Protein 2XV7 (pdb70)

Secondary structure (DSSP, 8-state):
--HHHHHHHHHHHHHHHHTBSEEEEEEEEGGGGS--GGGB--BSSEEEEEEEE-B-SSTT-EEEEEEEEEEEEEEE--BSS--S---EEEEEEEEEEEEEEE--

Structure (mmCIF, N/CA/C/O backbone):
data_2XV7
#
_entry.id   2XV7
#
_cell.length_a   95.720
_cell.length_b   95.720
_cell.length_c   70.940
_cell.angle_alpha   90.00
_cell.angle_beta   90.00
_cell.angle_gamma   120.00
#
_symmetry.space_group_name_H-M   'P 61 2 2'
#
loop_
_entity.id
_entity.type
_entity.pdbx_description
1 polymer 'VASCULAR ENDOTHELIAL GROWTH FACTOR D'
2 branched beta-D-mannopyranose-(1-4)-2-acetamido-2-deoxy-beta-D-glucopyranose-(1-4)-2-acetamido-2-deoxy-beta-D-glucopyranose
3 non-polymer alpha-D-mannopyranose
4 water water
#
loop_
_atom_site.group_PDB
_atom_site.id
_atom_site.type_symbol
_atom_site.label_atom_id
_atom_site.label_alt_id
_atom_site.label_comp_id
_atom_site.label_asym_id
_atom_site.label_entity_id
_atom_site.label_seq_id
_atom_site.pdbx_PDB_ins_code
_atom_site.Cartn_x
_atom_site.Cartn_y
_atom_site.Cartn_z
_atom_site.occupancy
_atom_site.B_iso_or_equiv
_atom_site.auth_seq_id
_atom_site.auth_comp_id
_atom_site.auth_asym_id
_atom_site.auth_atom_id
_atom_site.pdbx_PDB_model_num
ATOM 1 N N . PRO A 1 2 ? -36.032 -66.203 15.804 1.00 75.33 91 PRO A N 1
ATOM 2 C CA . PRO A 1 2 ? -35.151 -65.382 14.971 1.00 68.69 91 PRO A CA 1
ATOM 3 C C . PRO A 1 2 ? -34.033 -66.187 14.318 1.00 65.49 91 PRO A C 1
ATOM 4 O O . PRO A 1 2 ? -32.926 -66.240 14.837 1.00 70.77 91 PRO A O 1
ATOM 8 N N . THR A 1 3 ? -34.328 -66.806 13.184 1.00 80.36 92 THR A N 1
ATOM 9 C CA . THR A 1 3 ? -33.322 -67.539 12.432 1.00 75.99 92 THR A CA 1
ATOM 10 C C . THR A 1 3 ? -32.241 -66.589 11.921 1.00 70.33 92 THR A C 1
ATOM 11 O O . THR A 1 3 ? -32.326 -65.380 12.117 1.00 69.90 92 THR A O 1
ATOM 15 N N . PHE A 1 4 ? -31.230 -67.134 11.253 1.00 71.47 93 PHE A N 1
ATOM 16 C CA . PHE A 1 4 ? -30.111 -66.328 10.780 1.00 68.98 93 PHE A CA 1
ATOM 17 C C . PHE A 1 4 ? -30.369 -65.688 9.423 1.00 57.56 93 PHE A C 1
ATOM 18 O O . PHE A 1 4 ? -29.844 -64.625 9.123 1.00 55.40 93 PHE A O 1
ATOM 26 N N . TYR A 1 5 ? -31.155 -66.344 8.584 1.00 86.70 94 TYR A N 1
ATOM 27 C CA . TYR A 1 5 ? -31.463 -65.773 7.284 1.00 78.94 94 TYR A CA 1
ATOM 28 C C . TYR A 1 5 ? -32.346 -64.552 7.496 1.00 75.05 94 TYR A C 1
ATOM 29 O O . TYR A 1 5 ? -32.163 -63.513 6.857 1.00 71.07 94 TYR A O 1
ATOM 31 N N . ASP A 1 6 ? -33.300 -64.702 8.412 1.00 51.37 95 ASP A N 1
ATOM 32 C CA . ASP A 1 6 ? -34.161 -63.615 8.863 1.00 52.52 95 ASP A CA 1
ATOM 33 C C . ASP A 1 6 ? -33.408 -62.315 9.115 1.00 51.90 95 ASP A C 1
ATOM 34 O O . ASP A 1 6 ? -33.781 -61.268 8.622 1.00 47.72 95 ASP A O 1
ATOM 39 N N . ILE A 1 7 ? -32.326 -62.392 9.864 1.00 66.48 96 ILE A N 1
ATOM 40 C CA . ILE A 1 7 ? -31.594 -61.195 10.244 1.00 67.67 96 ILE A CA 1
ATOM 41 C C . ILE A 1 7 ? -31.083 -60.413 9.076 1.00 59.59 96 ILE A C 1
ATOM 42 O O . ILE A 1 7 ? -31.354 -59.232 8.962 1.00 56.34 96 ILE A O 1
ATOM 47 N N . GLU A 1 8 ? -30.356 -61.096 8.206 1.00 72.49 97 GLU A N 1
ATOM 48 C CA . GLU A 1 8 ? -29.752 -60.472 7.046 1.00 69.86 97 GLU A CA 1
ATOM 49 C C . GLU A 1 8 ? -30.721 -59.620 6.267 1.00 62.71 97 GLU A C 1
ATOM 50 O O . GLU A 1 8 ? -30.449 -58.445 6.029 1.00 61.09 97 GLU A O 1
ATOM 52 N N . THR A 1 9 ? -31.829 -60.221 5.846 1.00 56.77 98 THR A N 1
ATOM 53 C CA . THR A 1 9 ? -32.840 -59.493 5.099 1.00 51.10 98 THR A CA 1
ATOM 54 C C . THR A 1 9 ? -33.289 -58.247 5.864 1.00 50.33 98 THR A C 1
ATOM 55 O O . THR A 1 9 ? -33.235 -57.140 5.353 1.00 47.58 98 THR A O 1
ATOM 59 N N . LEU A 1 10 ? -33.737 -58.429 7.091 1.00 43.35 99 LEU A N 1
ATOM 60 C CA . LEU A 1 10 ? -34.197 -57.303 7.881 1.00 46.17 99 LEU A CA 1
ATOM 61 C C . LEU A 1 10 ? -33.131 -56.242 7.920 1.00 45.46 99 LEU A C 1
ATOM 62 O O . LEU A 1 10 ? -33.330 -55.212 7.350 1.00 40.84 99 LEU A O 1
ATOM 67 N N . LYS A 1 11 ? -31.984 -56.516 8.518 1.00 49.98 100 LYS A N 1
ATOM 68 C CA . LYS A 1 11 ? -30.788 -55.693 8.282 1.00 45.47 100 LYS A CA 1
ATOM 69 C C . LYS A 1 11 ? -30.864 -54.925 6.968 1.00 40.18 100 LYS A C 1
ATOM 70 O O . LYS A 1 11 ? -31.014 -53.719 6.972 1.00 39.28 100 LYS A O 1
ATOM 76 N N . VAL A 1 12 ? -30.736 -55.613 5.847 1.00 63.69 101 VAL A N 1
ATOM 77 C CA . VAL A 1 12 ? -30.749 -54.949 4.550 1.00 59.72 101 VAL A CA 1
ATOM 78 C C . VAL A 1 12 ? -31.894 -53.954 4.327 1.00 55.10 101 VAL A C 1
ATOM 79 O O . VAL A 1 12 ? -31.677 -52.869 3.796 1.00 53.59 101 VAL A O 1
ATOM 83 N N . ILE A 1 13 ? -33.104 -54.333 4.715 1.00 50.55 102 ILE A N 1
ATOM 84 C CA . ILE A 1 13 ? -34.268 -53.444 4.705 1.00 47.67 102 ILE A CA 1
ATOM 85 C C . ILE A 1 13 ? -34.115 -52.197 5.529 1.00 48.63 102 ILE A C 1
ATOM 86 O O . ILE A 1 13 ? -34.605 -51.155 5.160 1.00 46.25 102 ILE A O 1
ATOM 91 N N . ASP A 1 14 ? -33.460 -52.313 6.669 1.00 56.29 103 ASP A N 1
ATOM 92 C CA . ASP A 1 14 ? -33.168 -51.152 7.483 1.00 57.97 103 ASP A CA 1
ATOM 93 C C . ASP A 1 14 ? -32.183 -50.255 6.767 1.00 56.91 103 ASP A C 1
ATOM 94 O O . ASP A 1 14 ? -32.379 -49.055 6.737 1.00 55.19 103 ASP A O 1
ATOM 99 N N . GLU A 1 15 ? -31.147 -50.837 6.173 1.00 70.32 104 GLU A N 1
ATOM 100 C CA . GLU A 1 15 ? -30.182 -50.045 5.431 1.00 71.36 104 GLU A CA 1
ATOM 101 C C . GLU A 1 15 ? -30.902 -49.306 4.304 1.00 64.38 104 GLU A C 1
ATOM 102 O O . GLU A 1 15 ? -30.654 -48.120 4.056 1.00 63.88 104 GLU A O 1
ATOM 108 N N . GLU A 1 16 ? -31.828 -49.993 3.644 1.00 45.52 105 GLU A N 1
ATOM 109 C CA . GLU A 1 16 ? -32.726 -49.306 2.727 1.00 42.34 105 GLU A CA 1
ATOM 110 C C . GLU A 1 16 ? -33.369 -48.122 3.445 1.00 41.90 105 GLU A C 1
ATOM 111 O O . GLU A 1 16 ? -33.131 -46.983 3.092 1.00 40.47 105 GLU A O 1
ATOM 117 N N . TRP A 1 17 ? -34.141 -48.394 4.488 1.00 54.04 106 TRP A N 1
ATOM 118 C CA . TRP A 1 17 ? -34.776 -47.339 5.277 1.00 54.10 106 TRP A CA 1
ATOM 119 C C . TRP A 1 17 ? -33.843 -46.216 5.695 1.00 54.96 106 TRP A C 1
ATOM 120 O O . TRP A 1 17 ? -34.256 -45.068 5.806 1.00 53.71 106 TRP A O 1
ATOM 131 N N . GLN A 1 18 ? -32.582 -46.522 5.939 1.00 48.85 107 GLN A N 1
ATOM 132 C CA . GLN A 1 18 ? -31.685 -45.472 6.394 1.00 53.65 107 GLN A CA 1
ATOM 133 C C . GLN A 1 18 ? -31.324 -44.536 5.248 1.00 50.61 107 GLN A C 1
ATOM 134 O O . GLN A 1 18 ? -31.358 -43.311 5.410 1.00 49.85 107 GLN A O 1
ATOM 140 N N . ARG A 1 19 ? -31.016 -45.121 4.092 1.00 48.62 108 ARG A N 1
ATOM 141 C CA . ARG A 1 19 ? -30.689 -44.379 2.878 1.00 46.68 108 ARG A CA 1
ATOM 142 C C . ARG A 1 19 ? -31.806 -43.481 2.368 1.00 40.56 108 ARG A C 1
ATOM 143 O O . ARG A 1 19 ? -31.603 -42.720 1.431 1.00 39.17 108 ARG A O 1
ATOM 151 N N . THR A 1 20 ? -32.992 -43.573 2.953 1.00 45.16 109 THR A N 1
ATOM 152 C CA . THR A 1 20 ? -34.086 -42.724 2.520 1.00 41.76 109 THR A CA 1
ATOM 153 C C . THR A 1 20 ? -34.291 -41.585 3.477 1.00 42.45 109 THR A C 1
ATOM 154 O O . THR A 1 20 ? -35.169 -40.767 3.278 1.00 41.62 109 THR A O 1
ATOM 158 N N . GLN A 1 21 ? -33.501 -41.527 4.538 1.00 39.50 110 GLN A N 1
ATOM 159 C CA . GLN A 1 21 ? -33.780 -40.558 5.584 1.00 41.27 110 GLN A CA 1
ATOM 160 C C . GLN A 1 21 ? -33.270 -39.180 5.229 1.00 41.65 110 GLN A C 1
ATOM 161 O O . GLN A 1 21 ? -32.323 -39.025 4.486 1.00 43.25 110 GLN A O 1
ATOM 167 N N . CYS A 1 22 ? -33.933 -38.173 5.756 1.00 43.43 111 CYS A N 1
ATOM 168 C CA . CYS A 1 22 ? -33.551 -36.782 5.554 1.00 44.05 111 CYS A CA 1
ATOM 169 C C . CYS A 1 22 ? -32.042 -36.490 5.628 1.00 49.59 111 CYS A C 1
ATOM 170 O O . CYS A 1 22 ? -31.431 -36.568 6.697 1.00 55.63 111 CYS A O 1
ATOM 173 N N . SER A 1 23 ? -31.453 -36.134 4.486 1.00 38.11 112 SER A N 1
ATOM 174 C CA . SER A 1 23 ? -30.056 -35.705 4.422 1.00 43.87 112 SER A CA 1
ATOM 175 C C . SER A 1 23 ? -29.872 -34.774 3.248 1.00 41.83 112 SER A C 1
ATOM 176 O O . SER A 1 23 ? -30.752 -34.671 2.390 1.00 36.17 112 SER A O 1
ATOM 179 N N . PRO A 1 24 ? -28.736 -34.065 3.215 1.00 47.16 113 PRO A N 1
ATOM 180 C CA . PRO A 1 24 ? -28.406 -33.246 2.044 1.00 46.71 113 PRO A CA 1
ATOM 181 C C . PRO A 1 24 ? -27.930 -34.155 0.926 1.00 46.54 113 PRO A C 1
ATOM 182 O O . PRO A 1 24 ? -26.909 -34.840 1.042 1.00 52.01 113 PRO A O 1
ATOM 186 N N . ARG A 1 25 ? -28.692 -34.178 -0.154 1.00 41.32 114 ARG A N 1
ATO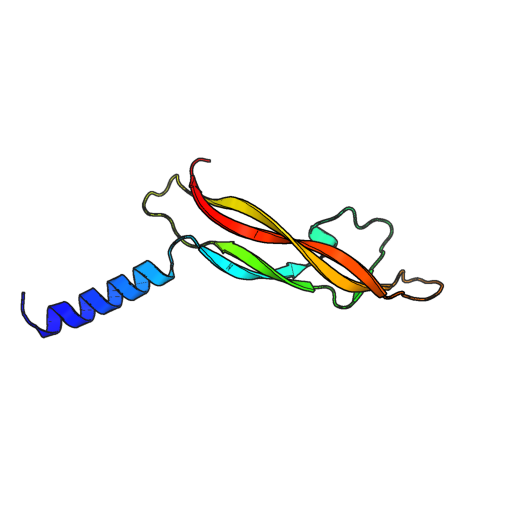M 187 C CA . ARG A 1 25 ? -28.356 -35.017 -1.282 1.00 40.80 114 ARG A CA 1
ATOM 188 C C . ARG A 1 25 ? -28.164 -34.158 -2.512 1.00 40.04 114 ARG A C 1
ATOM 189 O O . ARG A 1 25 ? -28.835 -33.146 -2.673 1.00 37.52 114 ARG A O 1
ATOM 197 N N . GLU A 1 26 ? -27.231 -34.537 -3.374 1.00 45.39 115 GLU A N 1
ATOM 198 C CA . GLU A 1 26 ? -26.896 -33.673 -4.501 1.00 46.34 115 GLU A CA 1
ATOM 199 C C . GLU A 1 26 ? -28.055 -33.597 -5.467 1.00 40.82 115 GLU A C 1
ATOM 200 O O . GLU A 1 26 ? -28.676 -34.603 -5.792 1.00 38.46 115 GLU A O 1
ATOM 206 N N . THR A 1 27 ? -28.370 -32.395 -5.913 1.00 43.04 116 THR A N 1
ATOM 207 C CA . THR A 1 27 ? -29.498 -32.253 -6.813 1.00 38.74 116 THR A CA 1
ATOM 208 C C . THR A 1 27 ? -29.290 -31.148 -7.845 1.00 40.21 116 THR A C 1
ATOM 209 O O . THR A 1 27 ? -28.339 -30.377 -7.776 1.00 43.76 116 THR A O 1
ATOM 213 N N . ALA A 1 28 ? -30.200 -31.099 -8.806 1.00 62.49 117 ALA A N 1
ATOM 214 C CA . ALA A 1 28 ? -30.086 -30.199 -9.926 1.00 63.44 117 ALA A CA 1
ATOM 215 C C . ALA A 1 28 ? -31.026 -29.049 -9.716 1.00 57.23 117 ALA A C 1
ATOM 216 O O . ALA A 1 28 ? -32.236 -29.249 -9.620 1.00 51.47 117 ALA A O 1
ATOM 218 N N . VAL A 1 29 ? -30.469 -27.843 -9.656 1.00 28.50 118 VAL A N 1
ATOM 219 C CA . VAL A 1 29 ? -31.252 -26.636 -9.419 1.00 45.52 118 VAL A CA 1
ATOM 220 C C . VAL A 1 29 ? -31.221 -25.769 -10.653 1.00 60.91 118 VAL A C 1
ATOM 221 O O . VAL A 1 29 ? -30.164 -25.489 -11.193 1.00 54.44 118 VAL A O 1
ATOM 225 N N . GLU A 1 30 ? -32.389 -25.349 -11.103 1.00 46.62 119 GLU A N 1
ATOM 226 C CA . GLU A 1 30 ? -32.483 -24.419 -12.210 1.00 61.93 119 GLU A CA 1
ATOM 227 C C . GLU A 1 30 ? -32.391 -23.006 -11.676 1.00 62.78 119 GLU A C 1
ATOM 228 O O . GLU A 1 30 ? -33.205 -22.560 -10.871 1.00 63.16 119 GLU A O 1
ATOM 234 N N . VAL A 1 31 ? -31.382 -22.303 -12.150 1.00 59.73 120 VAL A N 1
ATOM 235 C CA . VAL A 1 31 ? -30.976 -21.037 -11.578 1.00 52.22 120 VAL A CA 1
ATOM 236 C C . VAL A 1 31 ? -32.013 -19.924 -11.735 1.00 62.55 120 VAL A C 1
ATOM 237 O O . VAL A 1 31 ? -32.062 -18.990 -10.934 1.00 61.59 120 VAL A O 1
ATOM 241 N N . ALA A 1 32 ? -32.839 -20.018 -12.768 1.00 91.85 121 ALA A N 1
ATOM 242 C CA . ALA A 1 32 ? -33.849 -18.999 -12.998 1.00 96.80 121 ALA A CA 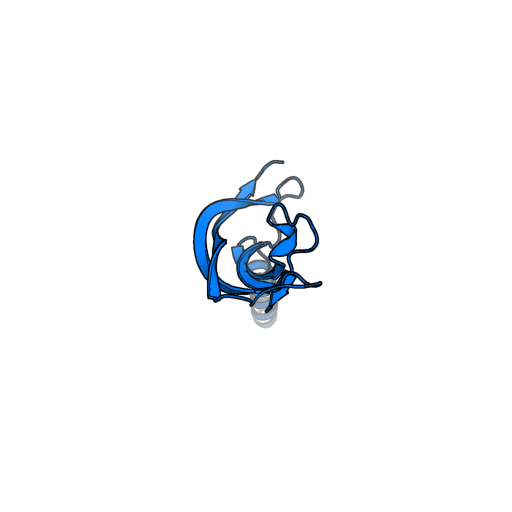1
ATOM 243 C C . ALA A 1 32 ? -34.783 -18.958 -11.807 1.00 96.91 121 ALA A C 1
ATOM 244 O O . ALA A 1 32 ? -35.094 -17.893 -11.279 1.00 100.26 121 ALA A O 1
ATOM 246 N N . SER A 1 33 ? -35.208 -20.140 -11.382 1.00 92.59 122 SER A N 1
ATOM 247 C CA . SER A 1 33 ? -36.249 -20.279 -10.375 1.00 94.13 122 SER A CA 1
ATOM 248 C C . SER A 1 33 ? -35.784 -19.896 -8.982 1.00 92.29 122 SER A C 1
ATOM 249 O O . SER A 1 33 ? -36.555 -19.943 -8.024 1.00 94.31 122 SER A O 1
ATOM 252 N N . GLU A 1 34 ? -34.524 -19.518 -8.860 1.00 110.69 123 GLU A N 1
ATOM 253 C CA . GLU A 1 34 ? -34.015 -19.154 -7.556 1.00 105.48 123 GLU A CA 1
ATOM 254 C C . GLU A 1 34 ? -33.684 -17.680 -7.494 1.00 102.68 123 GLU A C 1
ATOM 255 O O . GLU A 1 34 ? -32.973 -17.241 -6.596 1.00 84.80 123 GLU A O 1
ATOM 261 N N . LEU A 1 35 ? -34.226 -16.917 -8.441 1.00 126.63 124 LEU A N 1
ATOM 262 C CA . LEU A 1 35 ? -33.941 -15.485 -8.524 1.00 126.66 124 LEU A CA 1
ATOM 263 C C . LEU A 1 35 ? -35.059 -14.668 -9.195 1.00 141.85 124 LEU A C 1
ATOM 264 O O . LEU A 1 35 ? -36.143 -15.184 -9.471 1.00 141.27 124 LEU A O 1
ATOM 269 N N . GLY A 1 36 ? -34.775 -13.392 -9.459 1.00 115.08 125 GLY A N 1
ATOM 270 C CA . GLY A 1 36 ? -35.726 -12.485 -10.088 1.00 124.58 125 GLY A CA 1
ATOM 271 C C . GLY A 1 36 ? -36.112 -12.844 -11.516 1.00 127.28 125 GLY A C 1
ATOM 272 O O . GLY A 1 36 ? -37.297 -12.880 -11.853 1.00 136.72 125 GLY A O 1
ATOM 273 N N . LYS A 1 37 ? -35.111 -13.086 -12.359 1.00 179.90 126 LYS A N 1
ATOM 274 C CA . LYS A 1 37 ? -35.325 -13.596 -13.718 1.00 179.55 126 LYS A CA 1
ATOM 275 C C . LYS A 1 37 ? -36.126 -12.674 -14.636 1.00 180.51 126 LYS A C 1
ATOM 276 O O . LYS A 1 37 ? -36.955 -13.139 -15.419 1.00 178.28 126 LYS A O 1
ATOM 278 N N . SER A 1 38 ? -35.866 -11.375 -14.556 1.00 102.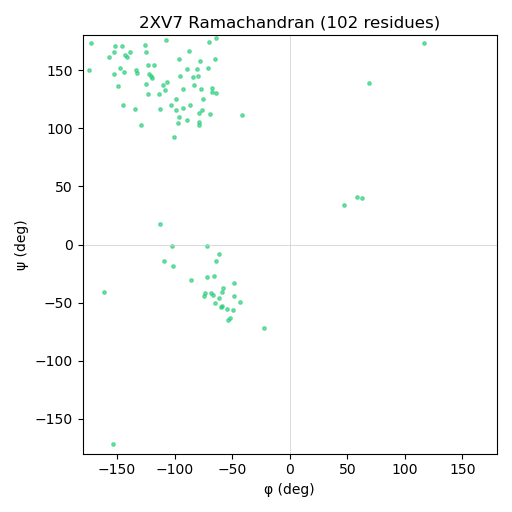26 127 SER A N 1
ATOM 279 C CA . SER A 1 38 ? -36.635 -10.411 -15.327 1.00 110.63 127 SER A CA 1
ATOM 280 C C . SER A 1 38 ? -36.204 -10.349 -16.790 1.00 115.85 127 SER A C 1
ATOM 281 O O . SER A 1 38 ? -35.089 -10.734 -17.136 1.00 111.62 127 SER A O 1
ATOM 283 N N . THR A 1 39 ? -37.114 -9.871 -17.637 1.00 203.47 128 THR A N 1
ATOM 284 C CA . THR A 1 39 ? -36.841 -9.572 -19.047 1.00 211.67 128 THR A CA 1
ATOM 285 C C . THR A 1 39 ? -36.095 -10.653 -19.832 1.00 209.96 128 THR A C 1
ATOM 286 O O . THR A 1 39 ? -35.312 -10.345 -20.731 1.00 215.61 128 THR A O 1
ATOM 290 N N . ASN A 1 40 ? -36.349 -11.913 -19.498 1.00 264.74 129 ASN A N 1
ATOM 291 C CA . ASN A 1 40 ? -35.798 -13.029 -20.258 1.00 255.85 129 ASN A CA 1
ATOM 292 C C . ASN A 1 40 ? -34.271 -13.047 -20.329 1.00 252.25 129 ASN A C 1
ATOM 293 O O . ASN A 1 40 ? -33.698 -13.341 -21.379 1.00 256.87 129 ASN A O 1
ATOM 295 N N . THR A 1 41 ? -33.617 -12.728 -19.216 1.00 164.26 130 THR A N 1
ATOM 296 C CA . THR A 1 41 ? -32.169 -12.893 -19.113 1.00 158.64 130 THR A CA 1
ATOM 297 C C . THR A 1 41 ? -31.857 -14.368 -18.849 1.00 147.64 130 THR A C 1
ATOM 298 O O . THR A 1 41 ? -32.075 -14.873 -17.747 1.00 138.51 130 THR A O 1
ATOM 302 N N . PHE A 1 42 ? -31.366 -15.053 -19.880 1.00 114.92 131 PHE A N 1
ATOM 303 C CA . PHE A 1 42 ? -31.144 -16.497 -19.840 1.00 102.27 131 PHE A CA 1
ATOM 304 C C . PHE A 1 42 ? -29.994 -16.908 -18.933 1.00 92.86 131 PHE A C 1
ATOM 305 O O . PHE A 1 42 ? -29.267 -16.067 -18.401 1.00 84.21 131 PHE A O 1
ATOM 313 N N . PHE A 1 43 ? -29.836 -18.218 -18.767 1.00 67.25 132 PHE A N 1
ATOM 314 C CA . PHE A 1 43 ? -28.580 -18.761 -18.283 1.00 53.04 132 PHE A CA 1
ATOM 315 C C . PHE A 1 43 ? -28.126 -19.929 -19.121 1.00 56.85 132 PHE A C 1
ATOM 316 O O . PHE A 1 43 ? -28.942 -20.651 -19.691 1.00 57.64 132 PHE A O 1
ATOM 324 N N . LYS A 1 44 ? -26.811 -20.071 -19.233 1.00 65.20 133 LYS A N 1
ATOM 325 C CA . LYS A 1 44 ? -26.230 -21.252 -19.846 1.00 63.06 133 LYS A CA 1
ATOM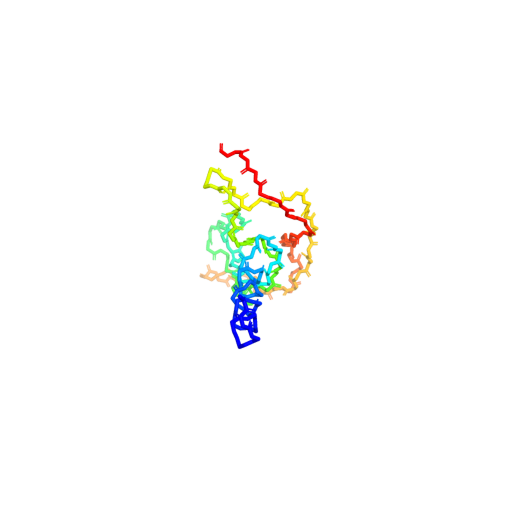 326 C C . LYS A 1 44 ? -24.930 -21.638 -19.161 1.00 56.04 133 LYS A C 1
ATOM 327 O O . LYS A 1 44 ? -23.996 -20.841 -19.090 1.00 55.66 133 LYS A O 1
ATOM 333 N N . PRO A 1 45 ? -24.893 -22.857 -18.609 1.00 53.84 134 PRO A N 1
ATOM 334 C CA . PRO A 1 45 ? -26.037 -23.775 -18.574 1.00 48.88 134 PRO A CA 1
ATOM 335 C C . PRO A 1 45 ? -27.166 -23.227 -17.722 1.00 49.66 134 PRO A C 1
ATOM 336 O O . PRO A 1 45 ? -26.937 -22.357 -16.892 1.00 45.17 134 PRO A O 1
ATOM 340 N N . PRO A 1 46 ? -28.379 -23.729 -17.925 1.00 67.87 135 PRO A N 1
ATOM 341 C CA . PRO A 1 46 ? -29.554 -23.316 -17.152 1.00 69.33 135 PRO A CA 1
ATOM 342 C C . PRO A 1 46 ? -29.546 -23.825 -15.704 1.00 60.30 135 PRO A C 1
ATOM 343 O O . PRO A 1 46 ? -30.131 -23.177 -14.830 1.00 60.56 135 PRO A O 1
ATOM 347 N N . CYS A 1 47 ? -28.895 -24.963 -15.461 1.00 57.19 136 CYS A N 1
ATOM 348 C CA . CYS A 1 47 ? -28.927 -25.618 -14.162 1.00 49.85 136 CYS A CA 1
ATOM 349 C C . CYS A 1 47 ? -27.555 -25.884 -13.593 1.00 42.94 136 CYS A C 1
ATOM 350 O O . CYS A 1 47 ? -26.542 -25.726 -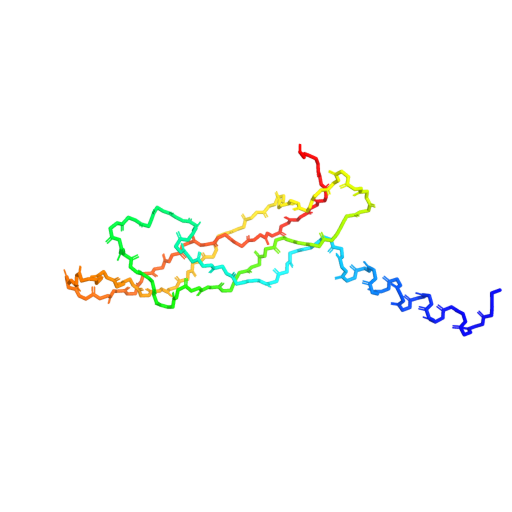14.271 1.00 46.04 136 CYS A O 1
ATOM 353 N N . VAL A 1 48 ? -27.544 -26.325 -12.341 1.00 45.51 137 VAL A N 1
ATOM 354 C CA . VAL A 1 48 ? -26.337 -26.354 -11.542 1.00 44.84 137 VAL A CA 1
ATOM 355 C C . VAL A 1 48 ? -26.486 -27.478 -10.512 1.00 42.87 137 VAL A C 1
ATOM 356 O O . VAL A 1 48 ? -27.589 -27.769 -10.074 1.00 40.88 137 VAL A O 1
ATOM 360 N N . ASN A 1 49 ? -25.394 -28.139 -10.155 1.00 52.36 138 ASN A N 1
ATOM 361 C CA . ASN A 1 49 ? -25.448 -29.219 -9.173 1.00 51.37 138 ASN A CA 1
ATOM 362 C C . ASN A 1 49 ? -25.083 -28.755 -7.788 1.00 52.67 138 ASN A C 1
ATOM 363 O O . ASN A 1 49 ? -23.909 -28.538 -7.499 1.00 56.24 138 ASN A O 1
ATOM 368 N N . VAL A 1 50 ? -26.075 -28.603 -6.925 1.00 42.26 139 VAL A N 1
ATOM 369 C CA . VAL A 1 50 ? -25.799 -28.302 -5.529 1.00 44.22 139 VAL A CA 1
ATOM 370 C C . VAL A 1 50 ? -26.449 -29.316 -4.625 1.00 43.99 139 VAL A C 1
ATOM 371 O O . VAL A 1 50 ? -27.320 -30.074 -5.042 1.00 41.72 139 VAL A O 1
ATOM 375 N N . PHE A 1 51 ? -26.022 -29.308 -3.371 1.00 34.43 140 PHE A N 1
ATOM 376 C CA . PHE A 1 51 ? -26.616 -30.160 -2.363 1.00 35.48 140 PHE A CA 1
ATOM 377 C C . PHE A 1 51 ? -27.859 -29.528 -1.792 1.00 34.36 140 PHE A C 1
ATOM 378 O O . PHE A 1 51 ? -27.903 -28.327 -1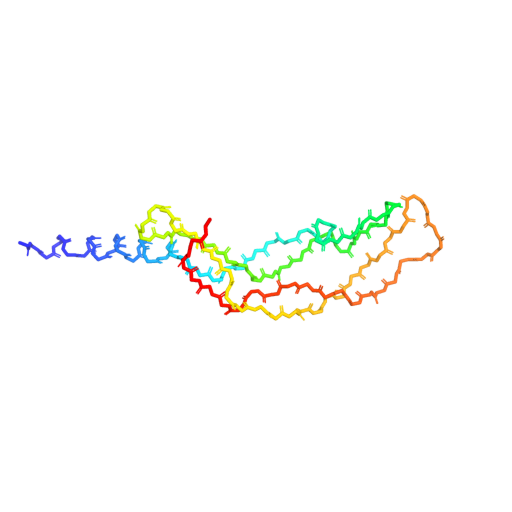.539 1.00 35.52 140 PHE A O 1
ATOM 386 N N . ARG A 1 52 ? -28.878 -30.359 -1.628 1.00 40.60 141 ARG A N 1
ATOM 387 C CA . ARG A 1 52 ? -30.155 -29.919 -1.112 1.00 40.91 141 ARG A CA 1
ATOM 388 C C . ARG A 1 52 ? -30.710 -30.975 -0.187 1.00 43.76 141 ARG A C 1
ATOM 389 O O . ARG A 1 52 ? -30.288 -32.128 -0.214 1.00 44.04 141 ARG A O 1
ATOM 397 N N . CYS A 1 53 ? -31.653 -30.565 0.650 1.00 65.73 142 CYS A N 1
ATOM 398 C CA . CYS A 1 53 ? -32.227 -31.448 1.644 1.00 70.35 142 CYS A CA 1
ATOM 399 C C . CYS A 1 53 ? -33.320 -32.263 1.031 1.00 68.47 142 CYS A C 1
ATOM 400 O O . CYS A 1 53 ? -34.065 -31.787 0.180 1.00 68.21 142 CYS A O 1
ATOM 403 N N . GLY A 1 54 ? -33.416 -33.504 1.472 1.00 41.99 143 GLY A N 1
ATOM 404 C CA . GLY A 1 54 ? -34.526 -34.339 1.081 1.00 44.52 143 GLY A CA 1
ATOM 405 C C . GLY A 1 54 ? -34.515 -35.630 1.846 1.00 46.80 143 GLY A C 1
ATOM 406 O O . GLY A 1 54 ? -33.573 -35.914 2.586 1.00 47.69 143 GLY A O 1
ATOM 407 N N . GLY A 1 55 ? -35.570 -36.415 1.659 1.00 30.77 144 GLY A N 1
ATOM 408 C CA . GLY A 1 55 ? -35.655 -37.728 2.266 1.00 34.78 144 GLY A CA 1
ATOM 409 C C . GLY A 1 55 ? -36.815 -37.770 3.230 1.00 48.84 144 GLY A C 1
ATOM 410 O O . GLY A 1 55 ? -37.438 -36.750 3.510 1.00 55.15 144 GLY A O 1
ATOM 411 N N . CYS A 1 56 ? -37.093 -38.954 3.752 1.00 44.34 145 CYS A N 1
ATOM 412 C CA . CYS A 1 56 ? -38.245 -39.151 4.616 1.00 59.79 145 CYS A CA 1
ATOM 413 C C . CYS A 1 56 ? -37.997 -38.868 6.088 1.00 67.07 145 CYS A C 1
ATOM 414 O O . CYS A 1 56 ? -36.859 -38.732 6.533 1.00 59.80 145 CYS A O 1
ATOM 417 N N . CYS A 1 57 ? -39.089 -38.770 6.834 1.00 51.45 146 CYS A N 1
ATOM 418 C CA . CYS A 1 57 ? -39.015 -38.519 8.258 1.00 56.54 146 CYS A CA 1
ATOM 419 C C . CYS A 1 57 ? -39.726 -39.625 9.024 1.00 70.53 146 CYS A C 1
ATOM 420 O O . CYS A 1 57 ? -40.616 -40.282 8.494 1.00 79.13 146 CYS A O 1
ATOM 423 N N . ASN A 1 58 ? -39.324 -39.843 10.269 1.00 59.41 147 ASN A N 1
ATOM 424 C CA . ASN A 1 58 ? -39.949 -40.870 11.095 1.00 73.96 147 ASN A CA 1
ATOM 425 C C . ASN A 1 58 ? -41.455 -40.668 11.284 1.00 91.09 147 ASN A C 1
ATOM 426 O O . ASN A 1 58 ? -42.250 -41.573 11.031 1.00 106.68 147 ASN A O 1
ATOM 431 N N . GLU A 1 59 ? -41.843 -39.479 11.723 1.00 74.93 148 GLU A N 1
ATOM 432 C CA . GLU A 1 59 ? -43.250 -39.160 11.892 1.00 93.03 148 GLU A CA 1
ATOM 433 C C . GLU A 1 59 ? -43.748 -38.423 10.653 1.00 93.30 148 GLU A C 1
ATOM 434 O O . GLU A 1 59 ? -42.957 -37.867 9.893 1.00 78.10 148 GLU A O 1
ATOM 440 N N . GLU A 1 60 ? -45.059 -38.415 10.449 1.00 108.51 149 GLU A N 1
ATOM 441 C CA . GLU A 1 60 ? -45.636 -37.836 9.235 1.00 110.07 149 GLU A CA 1
ATOM 442 C C . GLU A 1 60 ? -45.616 -36.305 9.187 1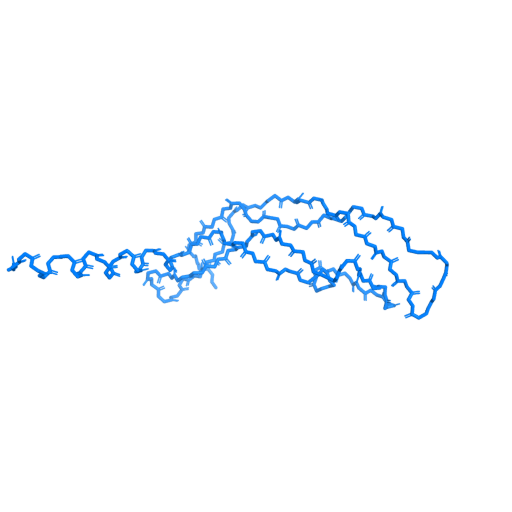.00 104.69 149 GLU A C 1
ATOM 443 O O . GLU A 1 60 ? -45.338 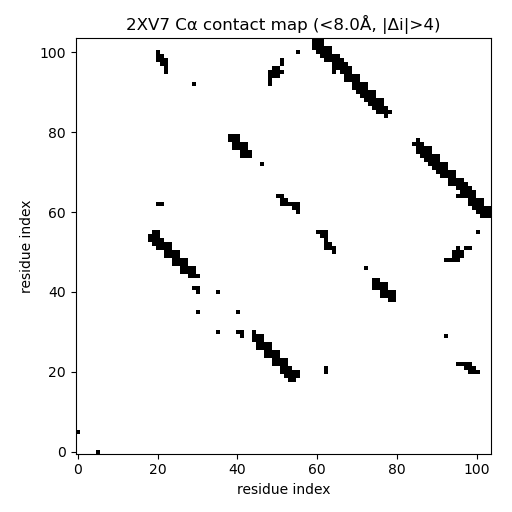-35.707 8.146 1.00 96.00 149 GLU A O 1
ATOM 449 N N . SER A 1 61 ? -45.923 -35.677 10.314 1.00 128.26 150 SER A N 1
ATOM 450 C CA . SER A 1 61 ? -46.001 -34.225 10.385 1.00 126.37 150 SER A CA 1
ATOM 451 C C . SER A 1 61 ? -44.663 -33.541 10.125 1.00 104.49 150 SER A C 1
ATOM 452 O O . SER A 1 61 ? -44.613 -32.336 9.897 1.00 102.02 150 SER A O 1
ATOM 455 N N . LEU A 1 62 ? -43.579 -34.307 10.158 1.00 102.57 151 LEU A N 1
ATOM 456 C CA . LEU A 1 62 ? -42.241 -33.731 10.048 1.00 83.77 151 LEU A CA 1
ATOM 457 C C . LEU A 1 62 ? -41.771 -33.615 8.589 1.00 76.29 151 LEU A C 1
ATOM 458 O O . LEU A 1 62 ? -42.176 -34.402 7.729 1.00 80.52 151 LEU A O 1
ATOM 463 N N . ILE A 1 63 ? -40.915 -32.632 8.323 1.00 79.84 152 ILE A N 1
ATOM 464 C CA . ILE A 1 63 ? -40.395 -32.397 6.977 1.00 70.92 152 ILE A CA 1
ATOM 465 C C . ILE A 1 63 ? -38.886 -32.197 7.013 1.00 55.58 152 ILE A C 1
ATOM 466 O O . ILE A 1 63 ? -38.337 -31.727 8.001 1.00 52.82 152 ILE A O 1
ATOM 471 N N . CYS A 1 64 ? -38.202 -32.566 5.942 1.00 75.58 153 CYS A N 1
ATOM 472 C CA . CYS A 1 64 ? -36.773 -32.359 5.926 1.00 62.84 153 CYS A CA 1
ATOM 473 C C . CYS A 1 64 ? -36.542 -30.903 5.613 1.00 60.87 153 CYS A C 1
ATOM 474 O O . CYS A 1 64 ? -36.875 -30.461 4.525 1.00 58.87 153 CYS A O 1
ATOM 477 N N . MET A 1 65 ? -36.011 -30.148 6.571 1.00 52.14 154 MET A N 1
ATOM 478 C CA . MET A 1 65 ? -35.712 -28.741 6.340 1.00 52.48 154 MET A CA 1
ATOM 479 C C . MET A 1 65 ? -34.224 -28.472 6.533 1.00 48.65 154 MET A C 1
ATOM 480 O O . MET A 1 65 ? -33.588 -29.093 7.389 1.00 49.83 154 MET A O 1
ATOM 485 N N . ASN A 1 66 ? -33.661 -27.576 5.719 1.00 41.84 155 ASN A N 1
ATOM 486 C CA . ASN A 1 66 ? -32.275 -27.185 5.929 1.00 41.97 155 ASN A CA 1
ATOM 487 C C . ASN A 1 66 ? -32.149 -26.408 7.242 1.00 53.24 155 ASN A C 1
ATOM 488 O O . ASN A 1 66 ? -32.940 -25.509 7.522 1.00 59.23 155 ASN A O 1
ATOM 493 N N . THR A 1 67 ? -31.179 -26.799 8.062 1.00 49.76 156 THR A N 1
ATOM 494 C CA . THR A 1 67 ? -30.880 -26.074 9.285 1.00 61.18 156 THR A CA 1
ATOM 495 C C . THR A 1 67 ? -29.643 -25.179 9.109 1.00 66.37 156 THR A C 1
ATOM 496 O O . THR A 1 67 ? -29.427 -24.250 9.883 1.00 77.35 156 THR A O 1
ATOM 500 N N . SER A 1 68 ? -28.842 -25.458 8.087 1.00 84.08 157 SER A N 1
ATOM 501 C CA . SER A 1 68 ? -27.722 -24.593 7.739 1.00 87.54 157 SER A CA 1
ATOM 502 C C . SER A 1 68 ? -27.512 -24.631 6.240 1.00 72.12 157 SER A C 1
ATOM 503 O O . SER A 1 68 ? -27.815 -25.634 5.598 1.00 63.46 157 SER A O 1
ATOM 506 N N . THR A 1 69 ? -26.983 -23.545 5.683 1.00 60.52 158 THR A N 1
ATOM 507 C CA . THR A 1 69 ? -26.728 -23.465 4.247 1.00 48.82 158 THR A CA 1
ATOM 508 C C . THR A 1 69 ? -25.520 -22.583 3.916 1.00 52.47 158 THR A C 1
ATOM 509 O O . THR A 1 69 ? -25.348 -21.499 4.483 1.00 60.52 158 THR A O 1
ATOM 513 N N . SER A 1 70 ? -24.677 -23.044 3.000 1.00 75.33 159 SER A N 1
ATOM 514 C CA . SER A 1 70 ? -23.614 -22.188 2.488 1.00 77.90 159 SER A CA 1
ATOM 515 C C . SER A 1 70 ? -23.963 -21.772 1.069 1.00 65.55 159 SER A C 1
ATOM 516 O O . SER A 1 70 ? -24.972 -22.202 0.535 1.00 56.88 159 SER A O 1
ATOM 519 N N . TYR A 1 71 ? -23.152 -20.923 0.459 1.00 70.89 160 TYR A N 1
ATOM 520 C CA . TYR A 1 71 ? -23.466 -20.464 -0.892 1.00 61.33 160 TYR A CA 1
ATOM 521 C C . TYR A 1 71 ? -22.310 -20.597 -1.884 1.00 61.53 160 TYR A C 1
ATOM 522 O O . TYR A 1 71 ? -21.379 -19.791 -1.893 1.00 67.60 160 TYR A O 1
ATOM 531 N N . ILE A 1 72 ? -22.385 -21.620 -2.724 1.00 63.32 161 ILE A N 1
ATOM 532 C CA . ILE A 1 72 ? -21.385 -21.807 -3.751 1.00 64.05 161 ILE A CA 1
ATOM 533 C C . ILE A 1 72 ? -21.515 -20.745 -4.826 1.00 60.75 161 ILE A C 1
ATOM 534 O O . ILE A 1 72 ? -22.595 -20.201 -5.067 1.00 55.02 161 ILE A O 1
ATOM 539 N N . SER A 1 73 ? -20.386 -20.455 -5.455 1.00 70.15 162 SER A N 1
ATOM 540 C CA . SER A 1 73 ? -20.342 -19.554 -6.579 1.00 68.34 162 SER A CA 1
ATOM 541 C C . SER A 1 73 ? -20.086 -20.415 -7.798 1.00 67.47 162 SER A C 1
ATOM 542 O O . SER A 1 73 ? -19.213 -21.289 -7.786 1.00 72.55 162 SER A O 1
ATOM 545 N N . LYS A 1 74 ? -20.861 -20.187 -8.847 1.00 56.00 163 LYS A N 1
ATOM 546 C CA . LYS A 1 74 ? -20.784 -21.033 -10.020 1.00 56.01 163 LYS A CA 1
ATOM 547 C C . LYS A 1 74 ? -20.760 -20.182 -11.264 1.00 57.04 163 LYS A C 1
ATOM 548 O O . LYS A 1 74 ? -21.716 -19.471 -11.537 1.00 53.10 163 LYS A O 1
ATOM 554 N N . GLN A 1 75 ? -19.656 -20.255 -12.007 1.00 56.12 164 GLN A N 1
ATOM 555 C CA . GLN A 1 75 ? -19.477 -19.458 -13.219 1.00 59.07 164 GLN A CA 1
ATOM 556 C C . GLN A 1 75 ? -20.518 -19.866 -14.245 1.00 55.88 164 GLN A C 1
ATOM 557 O O . GLN A 1 75 ? -20.711 -21.047 -14.511 1.00 55.37 164 GLN A O 1
ATOM 563 N N . LEU A 1 76 ? -21.203 -18.886 -14.812 1.00 50.61 165 LEU A N 1
ATOM 564 C CA . LEU A 1 76 ? -22.230 -19.180 -15.793 1.00 50.52 165 LEU A CA 1
ATOM 565 C C . LEU A 1 76 ? -22.253 -18.141 -16.898 1.00 56.75 165 LEU A C 1
ATOM 566 O O . LEU A 1 76 ? -21.705 -17.052 -16.754 1.00 59.18 165 LEU A O 1
ATOM 571 N N . PHE A 1 77 ? -22.893 -18.487 -18.006 1.00 60.02 166 PHE A N 1
ATOM 572 C CA . PHE A 1 77 ? -23.090 -17.534 -19.077 1.00 70.17 166 PHE A CA 1
ATOM 573 C C . PHE A 1 77 ? -24.460 -16.909 -19.045 1.00 72.37 166 PHE A C 1
ATOM 574 O O . PHE A 1 77 ? -25.476 -17.604 -19.047 1.00 71.56 166 PHE A O 1
ATOM 582 N N . GLU A 1 78 ? -24.470 -15.582 -19.012 1.00 89.17 167 GLU A N 1
ATOM 583 C CA . GLU A 1 78 ? -25.707 -14.823 -19.065 1.00 94.69 167 GLU A CA 1
ATOM 584 C C . GLU A 1 78 ? -25.994 -14.380 -20.493 1.00 112.73 167 GLU A C 1
ATOM 585 O O . GLU A 1 78 ? -25.292 -13.527 -21.033 1.00 118.23 167 GLU A O 1
ATOM 591 N N . ILE A 1 79 ? -27.019 -14.963 -21.108 1.00 98.39 168 ILE A N 1
ATOM 592 C CA . ILE A 1 79 ? -27.419 -14.577 -22.460 1.00 119.97 168 ILE A CA 1
ATOM 593 C C . ILE A 1 79 ? -28.799 -13.904 -22.463 1.00 128.98 168 ILE A C 1
ATOM 594 O O . ILE A 1 79 ? -29.801 -14.514 -22.095 1.00 124.75 168 ILE A O 1
ATOM 599 N N . SER A 1 80 ? -28.836 -12.635 -22.858 1.00 275.60 169 SER A N 1
ATOM 600 C CA . SER A 1 80 ? -30.093 -11.896 -22.949 1.00 287.77 169 SER A CA 1
ATOM 601 C C . SER A 1 80 ? -30.579 -11.831 -24.390 1.00 304.61 169 SER A C 1
ATOM 602 O O . SER A 1 80 ? -30.204 -10.928 -25.132 1.00 308.01 169 SER A O 1
ATOM 603 N N . VAL A 1 81 ? -31.415 -12.788 -24.778 1.00 197.22 170 VAL A N 1
ATOM 604 C CA . VAL A 1 81 ? -31.815 -12.933 -26.170 1.00 207.07 170 VAL A CA 1
ATOM 605 C C . VAL A 1 81 ? -33.328 -12.884 -26.383 1.00 227.25 170 VAL A C 1
ATOM 606 O O . VAL A 1 81 ? -34.098 -13.570 -25.707 1.00 233.82 170 VAL A O 1
ATOM 608 N N . PRO A 1 82 ? -33.747 -12.046 -27.321 1.00 258.84 171 PRO A N 1
ATOM 609 C CA . PRO A 1 82 ? -32.786 -11.102 -27.888 1.00 252.10 171 PRO A CA 1
ATOM 610 C C . PRO A 1 82 ? -32.546 -9.885 -26.982 1.00 251.70 171 PRO A C 1
ATOM 611 O O . PRO A 1 82 ? -33.462 -9.452 -26.286 1.00 255.18 171 PRO A O 1
ATOM 615 N N . LEU A 1 83 ? -31.311 -9.382 -26.964 1.00 192.13 172 LEU A N 1
ATOM 616 C CA . LEU A 1 83 ? -30.229 -9.999 -27.744 1.00 183.57 172 LEU A CA 1
ATOM 617 C C . LEU A 1 83 ? -28.776 -9.661 -27.357 1.00 190.31 172 LEU A C 1
ATOM 618 O O . LEU A 1 83 ? -27.925 -10.554 -27.362 1.00 202.49 172 LEU A O 1
ATOM 623 N N . THR A 1 84 ? -28.478 -8.401 -27.035 1.00 126.49 173 THR A N 1
ATOM 624 C CA . THR A 1 84 ? -27.069 -7.985 -27.047 1.00 119.07 173 THR A CA 1
ATOM 625 C C . THR A 1 84 ? -26.620 -6.768 -26.211 1.00 107.95 173 THR A C 1
ATOM 626 O O . THR A 1 84 ? -27.438 -5.916 -25.845 1.00 103.13 173 THR A O 1
ATOM 628 N N . SER A 1 85 ? -25.306 -6.680 -25.963 1.00 114.02 174 SER A N 1
ATOM 629 C CA . SER A 1 85 ? -24.341 -7.616 -26.567 1.00 108.39 174 SER A CA 1
ATOM 630 C C . SER A 1 85 ? -23.454 -8.430 -25.629 1.00 90.72 174 SER A C 1
ATOM 631 O O . SER A 1 85 ? -23.028 -7.965 -24.567 1.00 77.20 174 SER A O 1
ATOM 634 N N . VAL A 1 86 ? -23.170 -9.645 -26.088 1.00 168.40 175 VAL A N 1
ATOM 635 C CA . VAL A 1 86 ? -22.287 -10.591 -25.425 1.00 155.75 175 VAL A CA 1
ATOM 636 C C . VAL A 1 86 ? -22.845 -11.143 -24.134 1.00 139.05 175 VAL A C 1
ATOM 637 O O . VAL A 1 86 ? -23.456 -10.430 -23.335 1.00 128.91 175 VAL A O 1
ATOM 641 N N . PRO A 1 87 ? -22.642 -12.440 -23.946 1.00 93.61 176 PRO A N 1
ATOM 642 C CA . PRO A 1 87 ? -22.803 -13.182 -22.703 1.00 78.92 176 PRO A CA 1
ATOM 643 C C . PRO A 1 87 ? -21.462 -13.229 -21.983 1.00 68.38 176 PRO A C 1
ATOM 644 O O . PRO A 1 87 ? -20.441 -13.519 -22.612 1.00 73.00 176 PRO A O 1
ATOM 648 N N . GLU A 1 88 ? -21.456 -12.949 -20.684 1.00 99.42 177 GLU A N 1
ATOM 649 C CA . GLU A 1 88 ? -20.204 -12.900 -19.937 1.00 92.06 177 GLU A CA 1
ATOM 650 C C . GLU A 1 88 ? -20.157 -13.946 -18.822 1.00 84.59 177 GLU A C 1
ATOM 651 O O . GLU A 1 88 ? -21.193 -14.381 -18.326 1.00 81.90 177 GLU A O 1
ATOM 657 N N . LEU A 1 89 ? -18.950 -14.351 -18.440 1.00 95.54 178 LEU A N 1
ATOM 658 C CA . LEU A 1 89 ? -18.791 -15.358 -17.398 1.00 90.56 178 LEU A CA 1
ATOM 659 C C . LEU A 1 89 ? -18.979 -14.750 -16.025 1.00 85.86 178 LEU A C 1
ATOM 660 O O . LEU A 1 89 ? -18.085 -14.082 -15.493 1.00 88.76 178 LEU A O 1
ATOM 665 N N . VAL A 1 90 ? -20.151 -15.006 -15.455 1.00 91.75 179 VAL A N 1
ATOM 666 C CA . VAL A 1 90 ? -20.540 -14.426 -14.182 1.00 86.65 179 VAL A CA 1
ATOM 667 C C . VAL A 1 90 ? -20.569 -15.488 -13.104 1.00 82.88 179 VAL A C 1
ATOM 668 O O . VAL A 1 90 ? -21.043 -16.599 -13.327 1.00 80.72 179 VAL A O 1
ATOM 672 N N . PRO A 1 91 ? -20.055 -15.149 -11.923 1.00 71.51 180 PRO A N 1
ATOM 673 C CA . PRO A 1 91 ? -20.134 -16.088 -10.810 1.00 69.38 180 PRO A CA 1
ATOM 674 C C . PRO A 1 91 ? -21.422 -15.883 -10.043 1.00 63.07 180 PRO A C 1
ATOM 675 O O . PRO A 1 91 ? -21.554 -14.898 -9.334 1.00 62.99 180 PRO A O 1
ATOM 679 N N . VAL A 1 92 ? -22.367 -16.798 -10.180 1.00 62.76 181 VAL A N 1
ATOM 680 C CA . VAL A 1 92 ? -23.587 -16.709 -9.389 1.00 58.41 181 VAL A CA 1
ATOM 681 C C . VAL A 1 92 ? -23.538 -17.554 -8.106 1.00 58.20 181 VAL A C 1
ATOM 682 O O . VAL A 1 92 ? -22.938 -18.629 -8.058 1.00 59.76 181 VAL A O 1
ATOM 686 N N . LYS A 1 93 ? -24.176 -17.025 -7.068 1.00 57.45 182 LYS A N 1
ATOM 687 C CA . LYS A 1 93 ? -24.143 -17.604 -5.736 1.00 59.02 182 LYS A CA 1
ATOM 688 C C . LYS A 1 93 ? -25.402 -18.401 -5.537 1.00 54.66 182 LYS A C 1
ATOM 689 O O . LYS A 1 93 ? -26.501 -17.841 -5.517 1.00 52.73 182 LYS A O 1
ATOM 695 N N . VAL A 1 94 ? -25.233 -19.708 -5.380 1.00 61.84 183 VAL A N 1
ATOM 696 C CA . VAL A 1 94 ? -26.352 -20.622 -5.268 1.00 58.28 183 VAL A CA 1
ATOM 697 C C . VAL A 1 94 ? -26.236 -21.453 -3.990 1.00 60.83 183 VAL A C 1
ATOM 698 O O . VAL A 1 94 ? -25.160 -21.906 -3.622 1.00 64.52 183 VAL A O 1
ATOM 702 N N . ALA A 1 95 ? -27.362 -21.637 -3.318 1.00 49.57 184 ALA A N 1
ATOM 703 C CA . ALA A 1 95 ? -27.402 -22.206 -1.985 1.00 53.84 184 ALA A CA 1
ATOM 704 C C . ALA A 1 95 ? -27.052 -23.688 -1.899 1.00 53.26 184 ALA A C 1
ATOM 705 O O . ALA A 1 95 ? -27.809 -24.520 -2.355 1.00 48.66 184 ALA A O 1
ATOM 707 N N . ASN A 1 96 ? -25.920 -24.011 -1.281 1.00 45.64 185 ASN A N 1
ATOM 708 C CA . ASN A 1 96 ? -25.593 -25.383 -0.902 1.00 46.90 185 ASN A CA 1
ATOM 709 C C . ASN A 1 96 ? -26.073 -25.633 0.539 1.00 52.61 185 ASN A C 1
ATOM 710 O O . ASN A 1 96 ? -25.619 -24.958 1.468 1.00 60.42 185 ASN A O 1
ATOM 715 N N . HIS A 1 97 ? -27.007 -26.575 0.717 1.00 30.10 186 HIS A N 1
ATOM 716 C CA . HIS A 1 97 ? -27.544 -26.931 2.040 1.00 36.23 186 HIS A CA 1
ATOM 717 C C . HIS A 1 97 ? -26.518 -27.744 2.756 1.00 43.52 186 HIS A C 1
ATOM 718 O O . HIS A 1 97 ? -26.116 -28.777 2.248 1.00 40.75 186 HIS A O 1
ATOM 725 N N . THR A 1 98 ? -26.127 -27.327 3.954 1.00 52.61 187 THR A N 1
ATOM 726 C CA . THR A 1 98 ? -25.100 -28.056 4.690 1.00 63.12 187 THR A CA 1
ATOM 727 C C . THR A 1 98 ? -25.624 -28.812 5.899 1.00 69.43 187 THR A C 1
ATOM 728 O O . THR A 1 98 ? -24.939 -29.676 6.429 1.00 72.76 187 THR A O 1
ATOM 732 N N . GLY A 1 99 ? -26.842 -28.503 6.326 1.00 65.36 188 GLY A N 1
ATOM 733 C CA . GLY A 1 99 ? -27.460 -29.223 7.429 1.00 66.46 188 GLY A CA 1
ATOM 734 C C . GLY A 1 99 ? -28.958 -29.412 7.264 1.00 60.22 188 GLY A C 1
ATOM 735 O O . GLY A 1 99 ? -29.636 -28.567 6.671 1.00 58.56 188 GLY A O 1
ATOM 736 N N . CYS A 1 100 ? -29.472 -30.524 7.785 1.00 59.83 189 CYS A N 1
ATOM 737 C CA . CYS A 1 100 ? -30.889 -30.849 7.693 1.00 56.84 189 CYS A CA 1
ATOM 738 C C . CYS A 1 100 ? -31.401 -31.437 9.005 1.00 61.72 189 CYS A C 1
ATOM 739 O O . CYS A 1 100 ? -30.623 -31.822 9.879 1.00 64.73 189 CYS A O 1
ATOM 742 N N . LYS A 1 101 ? -32.720 -31.494 9.137 1.00 57.40 190 LYS A N 1
ATOM 743 C CA . LYS A 1 101 ? -33.367 -32.177 10.244 1.00 61.30 190 LYS A CA 1
ATOM 744 C C . LYS A 1 101 ? -34.855 -32.148 9.962 1.00 64.30 190 LYS A C 1
ATOM 745 O O . LYS A 1 101 ? -35.358 -31.241 9.295 1.00 65.65 190 LYS A O 1
ATOM 747 N N . CYS A 1 102 ? -35.560 -33.158 10.444 1.00 57.75 191 CYS A N 1
ATOM 748 C CA . CYS A 1 102 ? -36.995 -33.205 10.268 1.00 65.00 191 CYS A CA 1
ATOM 749 C C . CYS A 1 102 ? -37.617 -32.250 11.262 1.00 72.97 191 CYS A C 1
ATOM 750 O O . CYS A 1 102 ? -37.245 -32.252 12.427 1.00 74.36 191 CYS A O 1
ATOM 753 N N . LEU A 1 103 ? -38.556 -31.432 10.795 1.00 66.84 192 LEU A N 1
ATOM 754 C CA . LEU A 1 103 ? -39.149 -30.391 11.622 1.00 75.60 192 LEU A CA 1
ATOM 755 C C . LEU A 1 103 ? -40.573 -30.045 11.223 1.00 88.29 192 LEU A C 1
ATOM 756 O O . LEU A 1 103 ? -41.063 -30.509 10.200 1.00 90.36 192 LEU A O 1
ATOM 761 N N . PRO A 1 104 ? -41.244 -29.236 12.057 1.00 119.77 193 PRO A N 1
ATOM 762 C CA . PRO A 1 104 ? -42.578 -28.681 11.817 1.00 135.44 193 PRO A CA 1
ATOM 763 C C . PRO A 1 104 ? -42.562 -27.184 11.485 1.00 135.09 193 PRO A C 1
ATOM 764 O O . PRO A 1 104 ? -41.775 -26.479 12.117 1.00 125.82 193 PRO A O 1
ATOM 768 N N . THR A 1 105 ? -43.370 -26.675 10.547 1.00 127.98 194 THR A N 1
ATOM 769 C CA . THR A 1 105 ? -44.195 -27.398 9.562 1.00 142.49 194 THR A CA 1
ATOM 770 C C . THR A 1 105 ? -45.407 -26.552 9.177 1.00 154.44 194 THR A C 1
ATOM 771 O O . THR A 1 105 ? -45.980 -25.852 10.013 1.00 154.31 194 THR A O 1
#

Organism: Homo sapiens (NCBI:txid9606)

Sequence (104 aa):
PTFYDIETLKVIDEEWQRTQCSPRETAVEVASELGKSTNTFFKPPCVNVFRCGGCCNEESLICMNTSTSYISKQLFEISVPLTSVPELVPVKVANHTGCKCLPT

CATH classification: 2.10.90.10

InterPro domains:
  IPR000072 PDGF/VEGF domain [PF00341] (111-191)
  IPR000072 PDGF/VEGF domain [PS50278] (97-196)
  IPR000072 PDGF/VEGF domain [SM00141] (109-193)
  IPR000072 PDGF/VEGF domain [cd00135] (109-193)
  IPR004153 CXCXC repeat [PF03128] (261-273)
  IPR023581 Platelet-derived growth factor, conserved site [PS00249] (134-146)
  IPR029034 Cystine-knot cytokine [G3DSA:2.10.90.10] (33-200)
  IPR029034 Cystine-knot cytokine [SSF57501] (102-192)
  IPR050507 Platelet-derived/Vascular endothelial growth factor [PTHR12025] (29-315)

GO terms:
  GO:0005172 vascular endothelial growth factor receptor binding (F, IPI)
  GO:0005161 platelet-derived growth factor receptor binding (F, TAS)
  GO:0005576 extracellular region (C, TAS)
  GO:0008284 positive regulation of cell population proliferation (P, TAS)
  GO:0031093 platelet alpha granule lumen (C, TAS)
  GO:0005515 protein binding (F, IPI)
  GO:0042056 chemoattractant activity (F, IDA)
  GO:0050930 induction of positive chemotaxis (P, IDA)
  GO:0060754 positive regulation of mast cell chemotaxis (P, IDA)

Foldseek 3Di:
DDDVVVVVVVVVVVVVVVQAKDWDKDKDQPCVVDDCPQPFAKVVRIDIATDIHGDDPDDQWGKDQPDKDWAWDWIWTARPPPDDDTDTGTDTHIHRDGIDIDHD

B-factor: mean 84.46, std 43.95, range [25.51, 308.01]

Nearest PDB structures (foldseek):
  2xv7-assembly1_A-2  TM=1.010E+00  e=4.153E-18  Homo sapiens
  2x1x-assembly1_E-2  TM=9.230E-01  e=2.297E-10  Homo sapiens
  2x1w-assembly2_C  TM=9.332E-01  e=3.180E-10  Homo sapiens
  4bsk-assembly1_C  TM=9.253E-01  e=7.168E-10  Homo sapiens
  2gnn-assembly1_B  TM=8.877E-01  e=2.180E-06  Orf virus (strain NZ2)

Solvent-accessible surface area: 7482 Å² total; per-residue (Å²): 171,81,166,68,67,86,46,71,109,141,87,101,69,90,95,89,100,180,55,62,28,40,47,78,104,47,80,16,85,7,44,90,74,113,76,61,73,135,61,65,107,31,111,77,78,51,15,90,3,85,37,29,19,35,71,24,122,113,166,72,53,100,20,97,37,81,48,50,46,127,67,52,56,107,6,92,61,40,34,40,136,128,81,103,107,61,121,86,44,75,17,132,8,18,24,24,76,15,29,39,34,80,98,139

Radius of gyration: 20.1 Å; Cα contacts (8 Å, |Δi|>4): 192; chains: 1; bounding box: 27×60×43 Å